Protein AF-A0AAU5WV92-F1 (afdb_monomer)

Structure (mmCIF, N/CA/C/O backbone):
data_AF-A0AAU5WV92-F1
#
_entry.id   AF-A0AAU5WV92-F1
#
loop_
_atom_site.group_PDB
_atom_site.id
_atom_site.type_symbol
_atom_site.label_atom_id
_atom_site.label_alt_id
_atom_site.label_comp_id
_atom_site.label_asym_id
_atom_site.label_entity_id
_atom_site.label_seq_id
_atom_site.pdbx_PDB_ins_code
_atom_site.Cartn_x
_atom_site.Cartn_y
_atom_site.Cartn_z
_atom_site.occupancy
_atom_site.B_iso_or_equiv
_atom_site.auth_seq_id
_atom_site.auth_comp_id
_atom_site.auth_asym_id
_atom_site.auth_atom_id
_atom_site.pdbx_PDB_model_num
ATOM 1 N N . MET A 1 1 ? -11.831 16.782 30.555 1.00 45.22 1 MET A N 1
ATOM 2 C CA . MET A 1 1 ? -12.424 16.687 29.204 1.00 45.22 1 MET A CA 1
ATOM 3 C C . MET A 1 1 ? -11.519 17.450 28.227 1.00 45.22 1 MET A C 1
ATOM 5 O O . MET A 1 1 ? -11.892 18.525 27.793 1.00 45.22 1 MET A O 1
ATOM 9 N N . ILE A 1 2 ? -10.292 16.956 27.975 1.00 50.47 2 ILE A N 1
ATOM 10 C CA . ILE A 1 2 ? -9.274 17.591 27.092 1.00 50.47 2 ILE A CA 1
ATOM 11 C C . ILE A 1 2 ? -8.433 16.508 26.364 1.00 50.47 2 ILE A C 1
ATOM 13 O O . ILE A 1 2 ? -7.261 16.698 26.099 1.00 50.47 2 ILE A O 1
ATOM 17 N N . THR A 1 3 ? -8.986 15.327 26.070 1.00 56.59 3 THR A N 1
ATOM 18 C CA . THR A 1 3 ? -8.241 14.260 25.354 1.00 56.59 3 THR A CA 1
ATOM 19 C C . THR A 1 3 ? -8.572 14.178 23.860 1.00 56.59 3 THR A C 1
ATOM 21 O O . THR A 1 3 ? -7.856 13.542 23.108 1.00 56.59 3 THR A O 1
ATOM 24 N N . ARG A 1 4 ? -9.630 14.857 23.393 1.00 55.97 4 ARG A N 1
ATOM 25 C CA . ARG A 1 4 ? -10.199 14.638 22.048 1.00 55.97 4 ARG A CA 1
ATOM 26 C C . ARG A 1 4 ? -9.477 15.362 20.902 1.00 55.97 4 ARG A C 1
ATOM 28 O O . ARG A 1 4 ? -9.708 15.023 19.750 1.00 55.97 4 ARG A O 1
ATOM 35 N N . VAL A 1 5 ? -8.685 16.395 21.196 1.00 61.22 5 VAL A N 1
ATOM 36 C CA . VAL A 1 5 ? -8.064 17.240 20.157 1.00 61.22 5 VAL A CA 1
ATOM 37 C C . VAL A 1 5 ? -6.717 16.663 19.716 1.00 61.22 5 VAL A C 1
ATOM 39 O O . VAL A 1 5 ? -6.488 16.536 18.520 1.00 61.22 5 VAL A O 1
ATOM 42 N N . GLU A 1 6 ? -5.885 16.214 20.660 1.00 61.16 6 GLU A N 1
ATOM 43 C CA . GLU A 1 6 ? -4.572 15.623 20.348 1.00 61.16 6 GLU A CA 1
ATOM 44 C C . GLU A 1 6 ? -4.691 14.269 19.631 1.00 61.16 6 GLU A C 1
ATOM 46 O O . GLU A 1 6 ? -3.918 13.976 18.723 1.00 61.16 6 GLU A O 1
ATOM 51 N N . GLU A 1 7 ? -5.709 13.468 19.969 1.00 60.88 7 GLU A N 1
ATOM 52 C CA . GLU A 1 7 ? -5.996 12.210 19.266 1.00 60.88 7 GLU A CA 1
ATOM 53 C C . GLU A 1 7 ? -6.384 12.441 17.796 1.00 60.88 7 GLU A C 1
ATOM 55 O O . GLU A 1 7 ? -6.016 11.648 16.936 1.00 60.88 7 GLU A O 1
ATOM 60 N N . GLY A 1 8 ? -7.094 13.531 17.484 1.00 63.75 8 GLY A N 1
ATOM 61 C CA . GLY A 1 8 ? -7.496 13.848 16.110 1.00 63.75 8 GLY A CA 1
ATOM 62 C C . GLY A 1 8 ? -6.329 14.307 15.235 1.00 63.75 8 GLY A C 1
ATOM 63 O O . GLY A 1 8 ? -6.230 13.904 14.081 1.00 63.75 8 GLY A O 1
ATOM 64 N N . GLU A 1 9 ? -5.425 15.111 15.789 1.00 65.56 9 GLU A N 1
ATOM 65 C CA . GLU A 1 9 ? -4.250 15.626 15.076 1.00 65.56 9 GLU A CA 1
ATOM 66 C C . GLU A 1 9 ? -3.221 14.521 14.792 1.00 65.56 9 GLU A C 1
ATOM 68 O O . GLU A 1 9 ? -2.726 14.407 13.671 1.00 65.56 9 GLU A O 1
ATOM 73 N N . ALA A 1 10 ? -2.977 13.632 15.762 1.00 63.22 10 ALA A N 1
ATOM 74 C CA . ALA A 1 10 ? -2.094 12.481 15.578 1.00 63.22 10 ALA A CA 1
ATOM 75 C C . ALA A 1 10 ? -2.620 11.486 14.524 1.00 63.22 10 ALA A C 1
ATOM 77 O O . ALA A 1 10 ? -1.832 10.880 13.796 1.00 63.22 10 ALA A O 1
ATOM 78 N N . VAL A 1 11 ? -3.946 11.327 14.412 1.00 68.38 11 VAL A N 1
ATOM 79 C CA . VAL A 1 11 ? -4.574 10.485 13.379 1.00 68.38 11 VAL A CA 1
ATOM 80 C C . VAL A 1 11 ? -4.368 11.079 11.986 1.00 68.38 11 VAL A C 1
ATOM 82 O O . VAL A 1 11 ? -3.932 10.363 11.090 1.00 68.38 11 VAL A O 1
ATOM 85 N N . VAL A 1 12 ? -4.599 12.385 11.812 1.00 72.06 12 VAL A N 1
ATOM 86 C CA . VAL A 1 12 ? -4.381 13.068 10.523 1.00 72.06 12 VAL A CA 1
ATOM 87 C C . VAL A 1 12 ? -2.911 12.995 10.105 1.00 72.06 12 VAL A C 1
ATOM 89 O O . VAL A 1 12 ? -2.615 12.688 8.952 1.00 72.06 12 VAL A O 1
ATOM 92 N N . GLN A 1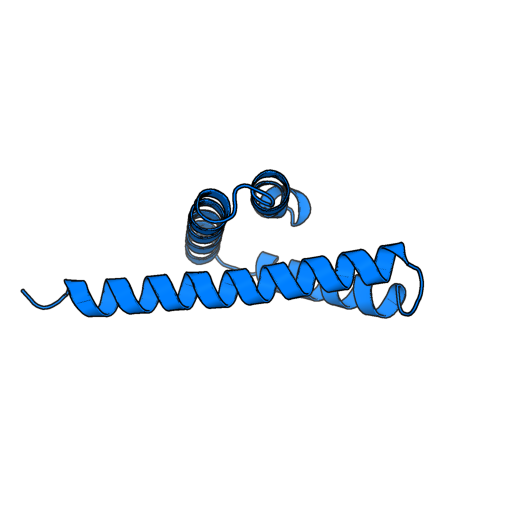 13 ? -1.986 13.180 11.049 1.00 79.94 13 GLN A N 1
ATOM 93 C CA . GLN A 1 13 ? -0.554 13.055 10.779 1.00 79.94 13 GLN A CA 1
ATOM 94 C C . GLN A 1 13 ? -0.167 11.635 10.331 1.00 79.94 13 GLN A C 1
ATOM 96 O O . GLN A 1 13 ? 0.642 11.471 9.417 1.00 79.94 13 GLN A O 1
ATOM 101 N N . GLY A 1 14 ? -0.747 10.600 10.947 1.00 84.69 14 GLY A N 1
ATOM 102 C CA . GLY A 1 14 ? -0.537 9.210 10.536 1.00 84.69 14 GLY A CA 1
ATOM 103 C C . GLY A 1 14 ? -1.023 8.943 9.110 1.00 84.69 14 GLY A C 1
ATOM 104 O O . GLY A 1 14 ? -0.310 8.323 8.319 1.00 84.69 14 GLY A O 1
ATOM 105 N N . ASP A 1 15 ? -2.197 9.466 8.762 1.00 91.69 15 ASP A N 1
ATOM 106 C CA . ASP A 1 15 ? -2.795 9.304 7.436 1.00 91.69 15 ASP A CA 1
ATOM 107 C C . ASP A 1 15 ? -1.965 10.021 6.350 1.00 91.69 15 ASP A C 1
ATOM 109 O O . ASP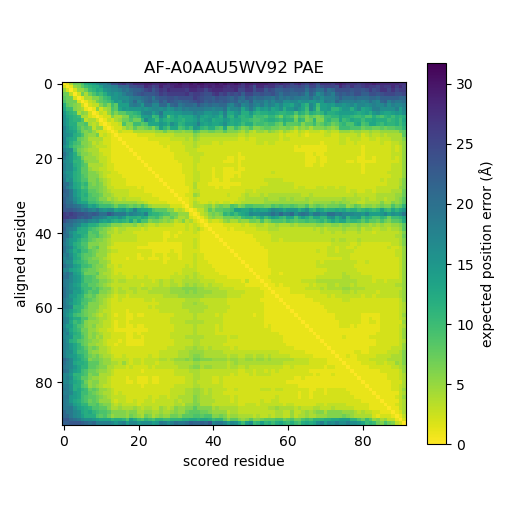 A 1 15 ? -1.754 9.470 5.268 1.00 91.69 15 ASP A O 1
ATOM 113 N N . GLU A 1 16 ? -1.427 11.213 6.633 1.00 93.12 16 GLU A N 1
ATOM 114 C CA . GLU A 1 16 ? -0.532 11.945 5.721 1.00 93.12 16 GLU A CA 1
ATOM 115 C C . GLU A 1 16 ? 0.783 11.197 5.458 1.00 93.12 16 GLU A C 1
ATOM 117 O O . GLU A 1 16 ? 1.204 11.064 4.305 1.00 93.12 16 GLU A O 1
ATOM 122 N N . VAL A 1 17 ? 1.417 10.663 6.509 1.00 93.56 17 VAL A N 1
ATOM 123 C CA . VAL A 1 17 ? 2.657 9.880 6.377 1.00 93.56 17 VAL A CA 1
ATOM 124 C C . VAL A 1 17 ? 2.414 8.617 5.554 1.00 93.56 17 VAL A C 1
ATOM 126 O O . VAL A 1 17 ? 3.213 8.297 4.671 1.00 93.56 17 VAL A O 1
ATOM 129 N N . VAL A 1 18 ? 1.297 7.920 5.785 1.00 95.00 18 VAL A N 1
ATOM 130 C CA . VAL A 1 18 ? 0.946 6.737 4.991 1.00 95.00 18 VAL A CA 1
ATOM 131 C C . VAL A 1 18 ? 0.676 7.111 3.537 1.00 95.00 18 VAL A C 1
ATOM 133 O O . VAL A 1 18 ? 1.197 6.442 2.651 1.00 95.00 18 VAL A O 1
ATOM 136 N N . ARG A 1 19 ? -0.023 8.210 3.235 1.00 95.94 19 ARG A N 1
ATOM 137 C CA . ARG A 1 19 ? -0.185 8.665 1.839 1.00 95.94 19 ARG A CA 1
ATOM 138 C C . ARG A 1 19 ? 1.136 8.986 1.154 1.00 95.94 19 ARG A C 1
ATOM 140 O O . ARG A 1 19 ? 1.304 8.657 -0.025 1.00 95.94 19 ARG A O 1
ATOM 147 N N . ALA A 1 20 ? 2.067 9.615 1.868 1.00 96.62 20 ALA A N 1
ATOM 148 C CA . ALA A 1 20 ? 3.396 9.894 1.339 1.00 96.62 20 ALA A CA 1
ATOM 149 C C . ALA A 1 20 ? 4.136 8.587 1.010 1.00 96.62 20 ALA A C 1
ATOM 151 O O . ALA A 1 20 ? 4.656 8.443 -0.097 1.00 96.62 20 ALA A O 1
ATOM 152 N N . LEU A 1 21 ? 4.097 7.607 1.920 1.00 96.00 21 LEU A N 1
ATOM 153 C CA . LEU A 1 21 ? 4.664 6.276 1.698 1.00 96.00 21 LEU A CA 1
ATOM 154 C C . LEU A 1 21 ? 4.026 5.576 0.489 1.00 96.00 21 LEU A C 1
ATOM 156 O O . LEU A 1 21 ? 4.738 5.106 -0.393 1.00 96.00 21 LEU A O 1
ATOM 160 N N . LEU A 1 22 ? 2.695 5.571 0.398 1.00 96.69 22 LEU A N 1
ATOM 161 C CA . LEU A 1 22 ? 1.951 4.988 -0.722 1.00 96.69 22 LEU A CA 1
ATOM 162 C C . LEU A 1 22 ? 2.299 5.650 -2.061 1.00 96.69 22 LEU A C 1
ATOM 164 O O . LEU A 1 22 ? 2.333 4.996 -3.098 1.00 96.69 22 LEU A O 1
ATOM 168 N N . THR A 1 23 ? 2.535 6.960 -2.068 1.00 97.19 23 THR A N 1
ATOM 169 C CA . THR A 1 23 ? 2.949 7.689 -3.277 1.00 97.19 23 THR A CA 1
ATOM 170 C C . THR A 1 23 ? 4.371 7.308 -3.689 1.00 97.19 23 THR A C 1
ATOM 172 O O . THR A 1 23 ? 4.628 7.082 -4.873 1.00 97.19 23 THR A O 1
ATOM 175 N N . ALA A 1 24 ? 5.283 7.182 -2.721 1.00 96.31 24 ALA A N 1
ATOM 176 C CA . ALA A 1 24 ? 6.645 6.725 -2.971 1.00 96.31 24 ALA A CA 1
ATOM 177 C C . ALA A 1 24 ? 6.665 5.291 -3.523 1.00 96.31 24 ALA A C 1
ATOM 179 O O . ALA A 1 24 ? 7.317 5.048 -4.533 1.00 96.31 24 ALA A O 1
ATOM 180 N N . MET A 1 25 ? 5.902 4.372 -2.921 1.00 95.44 25 MET A N 1
ATOM 181 C CA . MET A 1 25 ? 5.783 2.988 -3.394 1.00 95.44 25 MET A CA 1
ATOM 182 C C . MET A 1 25 ? 5.257 2.918 -4.829 1.00 95.44 25 MET A C 1
ATOM 184 O O . MET A 1 25 ? 5.889 2.276 -5.657 1.00 95.44 25 MET A O 1
ATOM 188 N N . ALA A 1 26 ? 4.181 3.644 -5.149 1.00 94.94 26 ALA A N 1
ATOM 189 C CA . ALA A 1 26 ? 3.649 3.687 -6.513 1.00 94.94 26 ALA A CA 1
ATOM 190 C C . ALA A 1 26 ? 4.686 4.213 -7.525 1.00 94.94 26 ALA A C 1
ATOM 192 O O . ALA A 1 26 ? 4.846 3.657 -8.603 1.00 94.94 26 ALA A O 1
ATOM 193 N N . THR A 1 27 ? 5.453 5.244 -7.151 1.00 94.25 27 THR A N 1
ATOM 194 C CA . THR A 1 27 ? 6.517 5.788 -8.014 1.00 94.25 27 THR A CA 1
ATOM 195 C C . THR A 1 27 ? 7.634 4.766 -8.245 1.00 94.25 27 THR A C 1
ATOM 197 O O . THR A 1 27 ? 8.162 4.659 -9.347 1.00 94.25 27 THR A O 1
ATOM 200 N N . LEU A 1 28 ? 8.018 4.023 -7.206 1.00 94.19 28 LEU A N 1
ATOM 201 C CA . LEU A 1 28 ? 9.040 2.984 -7.307 1.00 94.19 28 LEU A CA 1
ATOM 202 C C . LEU A 1 28 ? 8.550 1.795 -8.144 1.00 94.19 28 LEU A C 1
ATOM 204 O O . LEU A 1 28 ? 9.322 1.285 -8.949 1.00 94.19 28 LEU A O 1
ATOM 208 N N . GLU A 1 29 ? 7.285 1.389 -7.998 1.00 91.69 29 GLU A N 1
ATOM 209 C CA . GLU A 1 29 ? 6.653 0.362 -8.837 1.00 91.69 29 GLU A CA 1
ATOM 210 C C . GLU A 1 29 ? 6.685 0.770 -10.318 1.00 91.69 29 GLU A C 1
ATOM 212 O O . GLU A 1 29 ? 7.201 0.014 -11.142 1.00 91.69 29 GLU A O 1
ATOM 217 N N . ASP A 1 30 ? 6.280 2.002 -10.646 1.00 91.94 30 ASP A N 1
ATOM 218 C CA . ASP A 1 30 ? 6.343 2.532 -12.015 1.00 91.94 30 ASP A CA 1
ATOM 219 C C . ASP A 1 30 ? 7.782 2.511 -12.577 1.00 91.94 30 ASP A C 1
ATOM 221 O O . ASP A 1 30 ? 8.009 2.164 -13.739 1.00 91.94 30 ASP A O 1
ATOM 225 N N . LEU A 1 31 ? 8.789 2.853 -11.762 1.00 90.00 31 LEU A N 1
ATOM 226 C CA . LEU A 1 31 ? 10.200 2.805 -12.172 1.00 90.00 31 LEU A CA 1
ATOM 227 C C . LEU A 1 31 ? 10.686 1.372 -12.432 1.00 90.00 31 LEU A C 1
ATOM 229 O O . LEU A 1 31 ? 11.440 1.139 -13.383 1.00 90.00 31 LEU A O 1
ATOM 233 N N . VAL A 1 32 ? 10.239 0.405 -11.625 1.00 89.06 32 VAL A N 1
ATOM 234 C CA . VAL A 1 32 ? 10.519 -1.018 -11.860 1.00 89.06 32 VAL A CA 1
ATOM 235 C C . VAL A 1 32 ? 9.911 -1.466 -13.190 1.00 89.06 32 VAL A C 1
ATOM 237 O O . VAL A 1 32 ? 10.604 -2.119 -13.974 1.00 89.06 32 VAL A O 1
ATOM 240 N N . GLU A 1 33 ? 8.665 -1.084 -13.477 1.00 88.25 33 GLU A N 1
ATOM 241 C CA . GLU A 1 33 ? 7.962 -1.461 -14.709 1.00 88.25 33 GLU A CA 1
ATOM 242 C C . GLU A 1 33 ? 8.590 -0.855 -15.974 1.00 88.25 33 GLU A C 1
ATOM 244 O O . GLU A 1 33 ? 8.712 -1.533 -16.997 1.00 88.25 33 GLU A O 1
ATOM 249 N N . VAL A 1 34 ? 9.025 0.408 -15.916 1.00 87.44 34 VAL A N 1
ATOM 250 C CA . VAL A 1 34 ? 9.622 1.123 -17.061 1.00 87.44 34 VAL A CA 1
ATOM 251 C C . VAL A 1 34 ? 11.072 0.679 -17.335 1.00 87.44 34 VAL A C 1
ATOM 253 O O . VAL A 1 34 ? 11.594 0.890 -18.433 1.00 87.44 34 VAL A O 1
ATOM 256 N N . GLY A 1 35 ? 11.727 0.014 -16.376 1.00 80.12 35 GLY A N 1
ATOM 257 C CA . GLY A 1 35 ? 13.023 -0.653 -16.552 1.00 80.12 35 GLY A CA 1
ATOM 258 C C . GLY A 1 35 ? 14.264 0.238 -16.402 1.00 80.12 35 GLY A C 1
ATOM 259 O O . GLY A 1 35 ? 15.382 -0.278 -16.421 1.00 80.12 35 GLY A O 1
ATOM 260 N N . HIS A 1 36 ? 14.106 1.554 -16.227 1.00 72.56 36 HIS A N 1
ATOM 261 C CA . HIS A 1 36 ? 15.203 2.468 -15.887 1.00 72.56 36 HIS A CA 1
ATOM 262 C C . HIS A 1 36 ? 15.377 2.499 -14.363 1.00 72.56 36 HIS A C 1
ATOM 264 O O . HIS A 1 36 ? 14.405 2.694 -13.644 1.00 72.56 36 HIS A O 1
ATOM 270 N N . ASP A 1 37 ? 16.597 2.288 -13.861 1.00 80.69 37 ASP A N 1
ATOM 271 C CA . ASP A 1 37 ? 16.896 2.184 -12.420 1.00 80.69 37 ASP A CA 1
ATOM 272 C C . ASP A 1 37 ? 16.089 1.105 -11.663 1.00 80.69 37 ASP A C 1
ATOM 274 O O . ASP A 1 37 ? 15.998 1.140 -10.434 1.00 80.69 37 ASP A O 1
ATOM 278 N N . SER A 1 38 ? 15.551 0.105 -12.375 1.00 86.69 38 SER A N 1
ATOM 279 C CA . SER A 1 38 ? 14.661 -0.920 -11.806 1.00 86.69 38 SER A CA 1
ATOM 280 C C . SER A 1 38 ? 15.285 -1.674 -10.634 1.00 86.69 38 SER A C 1
ATOM 282 O O . SER A 1 38 ? 14.600 -1.974 -9.664 1.00 86.69 38 SER A O 1
ATOM 284 N N . GLN A 1 39 ? 16.597 -1.922 -10.671 1.00 90.19 39 GLN A N 1
ATOM 285 C CA . GLN A 1 39 ? 17.305 -2.578 -9.572 1.00 90.19 39 GLN A CA 1
ATOM 286 C C . GLN A 1 39 ? 17.339 -1.713 -8.304 1.00 90.19 39 GLN A C 1
ATOM 288 O O . GLN A 1 39 ? 17.168 -2.230 -7.203 1.00 90.19 39 GLN A O 1
ATOM 293 N N . SER A 1 40 ? 17.556 -0.403 -8.445 1.00 92.06 40 SER A N 1
ATOM 294 C CA . SER A 1 40 ? 17.556 0.528 -7.311 1.00 92.06 40 SER A CA 1
ATOM 295 C C . SER A 1 40 ? 16.146 0.743 -6.767 1.00 92.06 40 SER A C 1
ATOM 297 O O . SER A 1 40 ? 15.962 0.789 -5.550 1.00 92.06 40 SER A O 1
ATOM 299 N N . ALA A 1 41 ? 15.148 0.824 -7.650 1.00 93.75 41 ALA A N 1
ATOM 300 C CA . ALA A 1 41 ? 13.752 0.942 -7.255 1.00 93.75 41 ALA A CA 1
ATOM 301 C C . ALA A 1 41 ? 13.262 -0.319 -6.524 1.00 93.75 41 ALA A C 1
ATOM 303 O O . ALA A 1 41 ? 12.696 -0.212 -5.437 1.00 93.75 41 ALA A O 1
ATOM 304 N N . LEU A 1 42 ? 13.578 -1.507 -7.052 1.00 92.06 42 LEU A N 1
ATOM 305 C CA . LEU A 1 42 ? 13.262 -2.786 -6.416 1.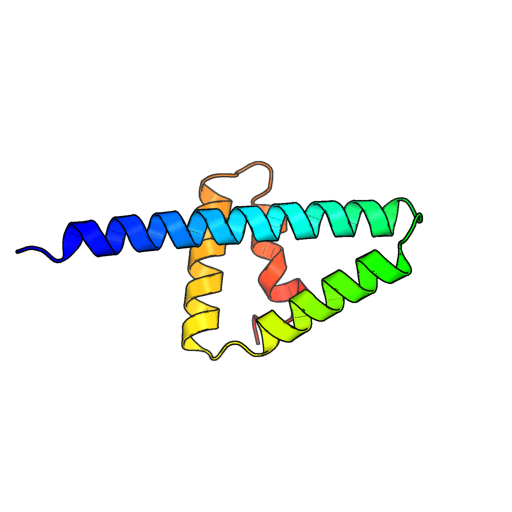00 92.06 42 LEU A CA 1
ATOM 306 C C . LEU A 1 42 ? 13.938 -2.918 -5.049 1.00 92.06 42 LEU A C 1
ATOM 308 O O . LEU A 1 42 ? 13.261 -3.217 -4.074 1.00 92.06 42 LEU A O 1
ATOM 312 N N . SER A 1 43 ? 15.236 -2.612 -4.951 1.00 95.00 43 SER A N 1
ATOM 313 C CA . SER A 1 43 ? 15.950 -2.629 -3.666 1.00 95.00 43 SER A CA 1
ATOM 314 C C . SER A 1 43 ? 15.298 -1.700 -2.637 1.00 95.00 43 SER A C 1
ATOM 316 O O . SER A 1 43 ? 15.208 -2.047 -1.466 1.00 95.00 43 SER A O 1
ATOM 318 N N . THR A 1 44 ? 14.805 -0.534 -3.063 1.00 95.44 44 THR A N 1
ATOM 319 C CA . THR A 1 44 ? 14.130 0.406 -2.156 1.00 95.44 44 THR A CA 1
ATOM 320 C C . THR A 1 44 ? 12.772 -0.132 -1.695 1.00 95.44 44 THR A C 1
ATOM 322 O O . THR A 1 44 ? 12.415 0.021 -0.528 1.00 95.44 44 THR A O 1
ATOM 325 N N .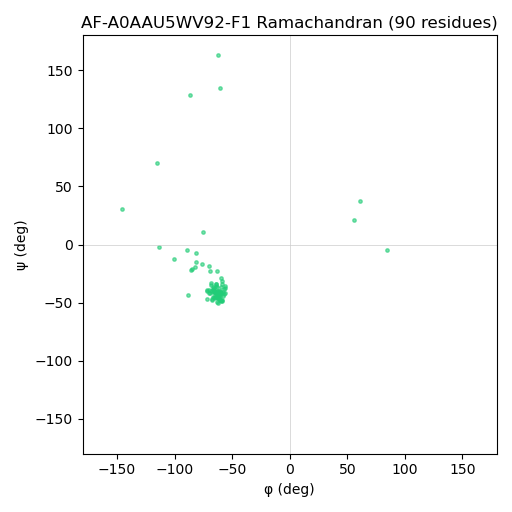 LEU A 1 45 ? 12.011 -0.785 -2.581 1.00 94.00 45 LEU A N 1
ATOM 326 C CA . LEU A 1 45 ? 10.762 -1.461 -2.211 1.00 94.00 45 LEU A CA 1
ATOM 327 C C . LEU A 1 45 ? 11.013 -2.611 -1.224 1.00 94.00 45 LEU A C 1
ATOM 329 O O . LEU A 1 45 ? 10.260 -2.764 -0.262 1.00 94.00 45 LEU A O 1
ATOM 333 N N . GLU A 1 46 ? 12.084 -3.382 -1.422 1.00 93.62 46 GLU A N 1
ATOM 334 C CA . GLU A 1 46 ? 12.509 -4.441 -0.501 1.00 93.62 46 GLU A CA 1
ATOM 335 C C . GLU A 1 46 ? 12.893 -3.879 0.877 1.00 93.62 46 GLU A C 1
ATOM 337 O O . GLU A 1 46 ? 12.469 -4.428 1.896 1.00 93.62 46 GLU A O 1
ATOM 342 N N . ASP A 1 47 ? 13.616 -2.757 0.927 1.00 95.88 47 ASP A N 1
ATOM 343 C CA . ASP A 1 47 ? 13.970 -2.077 2.179 1.00 95.88 47 ASP A CA 1
ATOM 344 C C . ASP A 1 47 ? 12.725 -1.555 2.918 1.00 95.88 47 ASP A C 1
ATOM 346 O O . ASP A 1 47 ? 12.601 -1.726 4.135 1.00 95.88 47 ASP A O 1
ATOM 350 N N . ILE A 1 48 ? 11.758 -0.978 2.192 1.00 94.56 48 ILE A N 1
ATOM 351 C CA . ILE A 1 48 ? 10.462 -0.569 2.756 1.00 94.56 48 ILE A CA 1
AT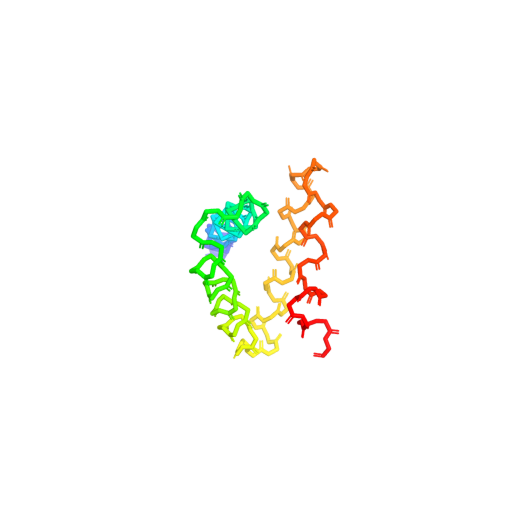OM 352 C C . ILE A 1 48 ? 9.739 -1.785 3.346 1.00 94.56 48 ILE A C 1
ATOM 354 O O . ILE A 1 48 ? 9.283 -1.737 4.491 1.00 94.56 48 ILE A O 1
ATOM 358 N N . ALA A 1 49 ? 9.654 -2.886 2.596 1.00 92.38 49 ALA A N 1
ATOM 359 C CA . ALA A 1 49 ? 9.017 -4.115 3.059 1.00 92.38 49 ALA A CA 1
ATOM 360 C C . ALA A 1 49 ? 9.701 -4.674 4.314 1.00 92.38 49 ALA A C 1
ATOM 362 O O . ALA A 1 49 ? 9.029 -5.091 5.260 1.00 92.38 49 ALA A O 1
ATOM 363 N N . TYR A 1 50 ? 11.034 -4.641 4.346 1.00 93.50 50 TYR A N 1
ATOM 364 C CA . TYR A 1 50 ? 11.831 -5.086 5.479 1.00 93.50 50 TYR A CA 1
ATOM 365 C C . TYR A 1 50 ? 11.553 -4.254 6.737 1.00 93.50 50 TYR A C 1
ATOM 367 O O . TYR A 1 50 ? 11.250 -4.824 7.787 1.00 93.50 50 TYR A O 1
ATOM 375 N N . GLU A 1 51 ? 11.592 -2.923 6.648 1.00 94.69 51 GLU A N 1
ATOM 376 C CA . GLU A 1 51 ? 11.327 -2.051 7.798 1.00 94.69 51 GLU A CA 1
ATOM 377 C C . GLU A 1 51 ? 9.881 -2.171 8.292 1.00 94.69 51 GLU A C 1
ATOM 379 O O . GLU A 1 51 ? 9.640 -2.277 9.500 1.00 94.69 51 GLU A O 1
ATOM 384 N N . LEU A 1 52 ? 8.908 -2.253 7.379 1.00 93.06 52 LEU A N 1
ATOM 385 C CA . LEU A 1 52 ? 7.510 -2.462 7.754 1.00 93.06 52 LEU A CA 1
ATOM 386 C C . LEU A 1 52 ? 7.294 -3.839 8.403 1.00 93.06 52 LEU A C 1
ATOM 388 O O . LEU A 1 52 ? 6.564 -3.961 9.390 1.00 93.06 52 LEU A O 1
ATOM 392 N N . GLY A 1 53 ? 7.982 -4.874 7.918 1.00 91.38 53 GLY A N 1
ATOM 393 C CA . GLY A 1 53 ? 7.940 -6.226 8.476 1.00 91.38 53 GLY A CA 1
ATOM 394 C C . GLY A 1 53 ? 8.479 -6.328 9.908 1.00 91.38 53 GLY A C 1
ATOM 395 O O . GLY A 1 53 ? 8.082 -7.235 10.646 1.00 91.38 53 GLY A O 1
ATOM 396 N N . ARG A 1 54 ? 9.331 -5.384 10.332 1.00 93.38 54 ARG A N 1
ATOM 397 C CA . ARG A 1 54 ? 9.886 -5.298 11.695 1.00 93.38 54 ARG A CA 1
ATOM 398 C C . ARG A 1 54 ? 8.948 -4.645 12.707 1.00 93.38 54 ARG A C 1
ATOM 400 O O . ARG A 1 54 ? 9.264 -4.641 13.900 1.00 93.38 54 ARG A O 1
ATOM 407 N N . MET A 1 55 ? 7.818 -4.094 12.265 1.00 93.75 55 MET A N 1
ATOM 408 C CA . MET A 1 55 ? 6.809 -3.569 13.177 1.00 93.75 55 MET A CA 1
ATOM 409 C C . MET A 1 55 ? 6.277 -4.677 14.086 1.00 93.75 55 MET A C 1
ATOM 411 O O . MET A 1 55 ? 5.921 -5.772 13.633 1.00 93.75 55 MET A O 1
ATOM 415 N N . ASP A 1 56 ? 6.183 -4.354 15.376 1.00 94.00 56 ASP A N 1
ATOM 416 C CA . ASP A 1 56 ? 5.451 -5.170 16.336 1.00 94.00 56 ASP A CA 1
ATOM 417 C C . ASP A 1 56 ? 3.960 -5.248 15.965 1.00 94.00 56 ASP A C 1
ATOM 419 O O . ASP A 1 56 ? 3.443 -4.451 15.176 1.00 94.00 56 ASP A O 1
ATOM 423 N N . SER A 1 57 ? 3.255 -6.223 16.539 1.00 90.88 57 SER A N 1
ATOM 424 C CA . SER A 1 57 ? 1.852 -6.490 16.208 1.00 90.88 57 SER A CA 1
ATOM 425 C C . SER A 1 57 ? 0.936 -5.286 16.449 1.00 90.88 57 SER A C 1
ATOM 427 O O . SER A 1 57 ? -0.022 -5.105 15.704 1.00 90.88 57 SER A O 1
ATOM 429 N N . SER A 1 58 ? 1.232 -4.436 17.440 1.00 92.56 58 SER A N 1
ATOM 430 C CA . SER A 1 58 ? 0.416 -3.253 17.731 1.00 92.56 58 SER A CA 1
ATOM 431 C C . SER A 1 58 ? 0.590 -2.183 16.659 1.00 92.56 58 SER A C 1
ATOM 433 O O . SER A 1 58 ? -0.397 -1.640 16.168 1.00 92.56 58 SER A O 1
ATOM 435 N N . LYS A 1 59 ? 1.835 -1.884 16.271 1.00 92.38 59 LYS A N 1
ATOM 436 C CA . LYS A 1 59 ? 2.123 -0.913 15.203 1.00 92.38 59 LYS A CA 1
ATOM 437 C C . LYS A 1 59 ? 1.636 -1.395 13.846 1.00 92.38 59 LYS A C 1
ATOM 439 O O . LYS A 1 59 ? 1.124 -0.605 13.062 1.00 92.38 59 LYS A O 1
ATOM 444 N N . ARG A 1 60 ? 1.747 -2.697 13.589 1.00 93.25 60 ARG A N 1
ATOM 445 C CA . ARG A 1 60 ? 1.223 -3.322 12.374 1.00 93.25 60 ARG A CA 1
ATOM 446 C C . ARG A 1 60 ? -0.290 -3.170 12.271 1.00 93.25 60 ARG A C 1
ATOM 448 O O . ARG A 1 60 ? -0.781 -2.748 11.232 1.00 93.25 60 ARG A O 1
ATOM 455 N N . GLN A 1 61 ? -1.011 -3.455 13.354 1.00 92.31 61 GLN A N 1
ATOM 456 C CA . GLN A 1 61 ? -2.460 -3.280 13.394 1.00 92.31 61 GLN A CA 1
ATOM 457 C C . GLN A 1 61 ? -2.850 -1.815 13.150 1.00 92.31 61 GLN A C 1
ATOM 459 O O . GLN A 1 61 ? -3.724 -1.538 12.333 1.00 92.31 61 GLN A O 1
ATOM 464 N N . GLN A 1 62 ? -2.143 -0.872 13.782 1.00 92.88 62 GLN A N 1
ATOM 465 C CA . GLN A 1 62 ? -2.357 0.558 13.558 1.00 92.88 62 GLN A CA 1
ATOM 466 C C . GLN A 1 62 ? -2.105 0.958 12.095 1.00 92.88 62 GLN A C 1
ATOM 468 O O . GLN A 1 62 ? -2.876 1.726 11.526 1.00 92.88 62 GLN A O 1
ATOM 473 N N . PHE A 1 63 ? -1.048 0.432 11.473 1.00 93.94 63 PHE A N 1
ATOM 474 C CA . PHE A 1 63 ? -0.744 0.679 10.066 1.00 93.94 63 PHE A CA 1
ATOM 475 C C . PHE A 1 63 ? -1.856 0.161 9.140 1.00 93.94 63 PHE A C 1
ATOM 477 O O . PHE A 1 63 ? -2.302 0.899 8.266 1.00 93.94 63 PHE A O 1
ATOM 484 N N . ILE A 1 64 ? -2.367 -1.053 9.375 1.00 94.38 64 ILE A N 1
ATOM 485 C CA . ILE A 1 64 ? -3.489 -1.628 8.609 1.00 94.38 64 ILE A CA 1
ATOM 486 C C . ILE A 1 64 ? -4.752 -0.764 8.748 1.00 94.38 64 ILE A C 1
ATOM 488 O O . ILE A 1 64 ? -5.423 -0.477 7.759 1.00 94.38 64 ILE A O 1
ATOM 492 N N . GLU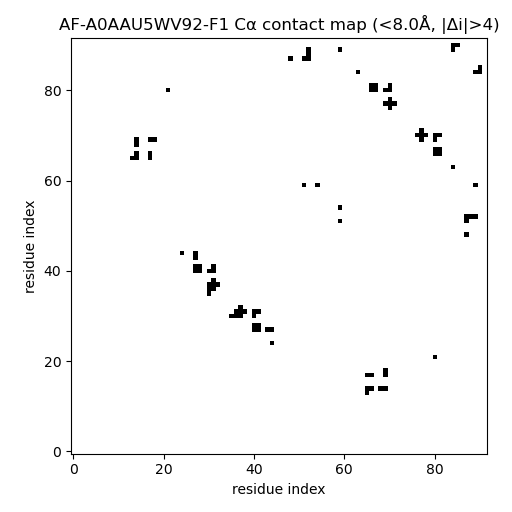 A 1 65 ? -5.057 -0.280 9.952 1.00 94.44 65 GLU A N 1
ATOM 493 C CA . GLU A 1 65 ? -6.199 0.615 10.176 1.00 94.44 65 GLU A CA 1
ATOM 494 C C . GLU A 1 65 ? -6.060 1.950 9.436 1.00 94.44 65 GLU A C 1
ATOM 496 O O . GLU A 1 65 ? -7.053 2.484 8.937 1.00 94.44 65 GLU A O 1
ATOM 501 N N . VAL A 1 66 ? -4.841 2.494 9.351 1.00 95.69 66 VAL A N 1
ATOM 502 C CA . VAL A 1 66 ? -4.564 3.696 8.553 1.00 95.69 66 VAL A CA 1
ATOM 503 C C . VAL A 1 66 ? -4.755 3.402 7.064 1.00 95.69 66 VAL A C 1
ATOM 505 O O . VAL A 1 66 ? -5.416 4.181 6.381 1.00 95.69 66 VAL A O 1
ATOM 508 N N . LEU A 1 67 ? -4.244 2.274 6.558 1.00 95.88 67 LEU A N 1
ATOM 509 C CA . LEU A 1 67 ? -4.431 1.876 5.158 1.00 95.88 67 LEU A CA 1
ATOM 510 C C . LEU A 1 67 ? -5.915 1.777 4.788 1.00 95.88 67 LEU A C 1
ATOM 512 O O . LEU A 1 67 ? -6.309 2.278 3.737 1.00 95.88 67 LEU A O 1
ATOM 516 N N . GLU A 1 68 ? -6.753 1.203 5.655 1.00 95.62 68 GLU A N 1
ATOM 517 C CA . GLU A 1 68 ? -8.197 1.121 5.410 1.00 95.62 68 GLU A CA 1
ATOM 518 C C . GLU A 1 68 ? -8.879 2.493 5.377 1.00 95.62 68 GLU A C 1
ATOM 520 O O . GLU A 1 68 ? -9.730 2.735 4.515 1.00 95.62 68 GLU A O 1
ATOM 525 N N . ARG A 1 69 ? -8.488 3.422 6.263 1.00 95.50 69 ARG A N 1
ATOM 526 C CA . ARG A 1 69 ? -8.990 4.807 6.213 1.00 95.50 69 ARG A CA 1
ATOM 527 C C . ARG A 1 69 ? -8.579 5.503 4.922 1.00 95.50 69 ARG A C 1
ATOM 529 O O . ARG A 1 69 ? -9.436 6.031 4.217 1.00 95.50 69 ARG A O 1
ATOM 536 N N . VAL A 1 70 ? -7.296 5.442 4.566 1.00 96.31 70 VAL A N 1
ATOM 537 C CA . VAL A 1 70 ? -6.790 6.058 3.333 1.00 96.31 70 VAL A CA 1
ATOM 538 C C . VAL A 1 70 ? -7.463 5.439 2.102 1.00 96.31 70 VAL A C 1
ATOM 540 O O . VAL A 1 70 ? -7.874 6.167 1.203 1.00 96.31 70 VAL A O 1
ATOM 543 N N . ALA A 1 71 ? -7.677 4.120 2.076 1.00 96.69 71 ALA A N 1
ATOM 544 C CA . ALA A 1 71 ? -8.398 3.441 0.999 1.00 96.69 71 ALA A CA 1
ATOM 545 C C . ALA A 1 71 ? -9.872 3.868 0.895 1.00 96.69 71 ALA A C 1
ATOM 547 O O . ALA A 1 71 ? -10.419 3.917 -0.208 1.00 96.69 71 ALA A O 1
ATOM 548 N N . ALA A 1 72 ? -10.535 4.169 2.015 1.00 96.31 72 ALA A N 1
ATOM 549 C CA . ALA A 1 72 ? -11.899 4.696 2.009 1.00 96.31 72 ALA A CA 1
ATOM 550 C C . ALA A 1 72 ? -11.969 6.118 1.425 1.00 96.31 72 ALA A C 1
ATOM 552 O O . ALA A 1 72 ? -12.950 6.464 0.766 1.00 96.31 72 ALA A O 1
ATOM 553 N N . GLU A 1 73 ? -10.925 6.921 1.632 1.00 95.56 73 GLU A N 1
ATOM 554 C CA . GLU A 1 73 ? -10.832 8.295 1.133 1.00 95.56 73 GLU A CA 1
ATOM 555 C C . GLU A 1 73 ? -10.287 8.395 -0.303 1.00 95.56 73 GLU A C 1
ATOM 557 O O . GLU A 1 73 ? -10.571 9.367 -1.003 1.00 95.56 73 GLU A O 1
A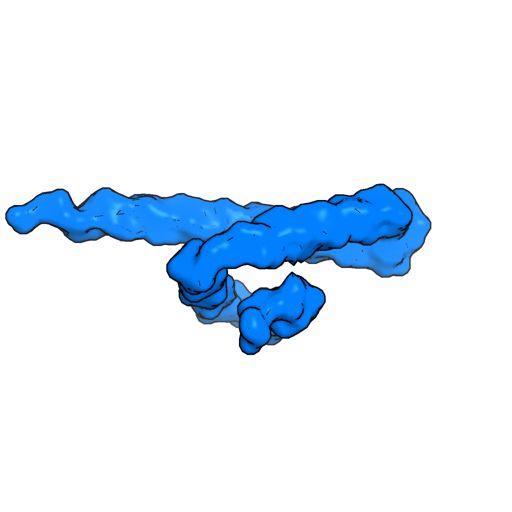TOM 562 N N . GLU A 1 74 ? -9.556 7.381 -0.776 1.00 94.31 74 GLU A N 1
ATOM 563 C CA . GLU A 1 74 ? -8.993 7.293 -2.131 1.00 94.31 74 GLU A CA 1
ATOM 564 C C . GLU A 1 74 ? -9.601 6.126 -2.938 1.00 94.31 74 GLU A C 1
ATOM 566 O O . GLU A 1 74 ? -8.909 5.155 -3.266 1.00 94.31 74 GLU A O 1
ATOM 571 N N . PRO A 1 75 ? -10.887 6.202 -3.344 1.00 93.12 75 PRO A N 1
ATOM 572 C CA . PRO A 1 75 ? -11.593 5.084 -3.978 1.00 93.12 75 PRO A CA 1
ATOM 573 C C . PRO A 1 75 ? -10.940 4.590 -5.278 1.00 93.12 75 PRO A C 1
ATOM 575 O O . PRO A 1 75 ? -11.036 3.408 -5.596 1.00 93.12 75 PRO A O 1
ATOM 578 N N . GLY A 1 76 ? -10.239 5.462 -6.013 1.00 95.62 76 GLY A N 1
ATOM 579 C CA . GLY A 1 76 ? -9.523 5.092 -7.241 1.00 95.62 76 GLY A CA 1
ATOM 580 C C . GLY A 1 76 ? -8.295 4.202 -7.014 1.00 95.62 76 GLY A C 1
ATOM 581 O O . GLY A 1 76 ? -7.896 3.482 -7.923 1.00 95.62 76 GLY A O 1
ATOM 582 N N . ARG A 1 77 ? -7.717 4.219 -5.807 1.00 94.75 77 ARG A N 1
ATOM 583 C CA . ARG A 1 77 ? -6.538 3.421 -5.423 1.00 94.75 77 ARG A CA 1
ATOM 584 C C . ARG A 1 77 ? -6.859 2.363 -4.371 1.00 94.75 77 ARG A C 1
ATOM 586 O O . ARG A 1 77 ? -5.993 1.572 -4.017 1.00 94.75 77 ARG A O 1
ATOM 593 N N . ALA A 1 78 ? -8.101 2.309 -3.895 1.00 96.75 78 ALA A N 1
ATOM 594 C CA . ALA A 1 78 ? -8.501 1.513 -2.741 1.00 96.75 78 ALA A CA 1
ATOM 595 C C . ALA A 1 78 ? -8.170 0.016 -2.856 1.00 96.75 78 ALA A C 1
ATOM 597 O O . ALA A 1 78 ? -7.786 -0.597 -1.867 1.00 96.75 78 ALA A O 1
ATOM 598 N N . VAL A 1 79 ? -8.303 -0.578 -4.048 1.00 96.81 79 VAL A N 1
ATOM 599 C CA . VAL A 1 79 ? -7.954 -1.995 -4.273 1.00 96.81 79 VAL A CA 1
ATOM 600 C C . VAL A 1 79 ? -6.451 -2.223 -4.114 1.00 96.81 79 VAL A C 1
ATOM 602 O O . VAL A 1 79 ? -6.055 -3.162 -3.434 1.00 96.81 79 VAL A O 1
ATOM 605 N N . TRP A 1 80 ? -5.628 -1.348 -4.695 1.00 96.75 80 TRP A N 1
ATOM 606 C CA . TRP A 1 80 ? -4.171 -1.424 -4.579 1.00 96.75 80 TRP A CA 1
ATOM 607 C C . TRP A 1 80 ? -3.725 -1.204 -3.127 1.00 96.75 80 TRP A C 1
ATOM 609 O O . TRP A 1 80 ? -2.994 -2.027 -2.590 1.00 96.75 80 TRP A O 1
ATOM 619 N N . ILE A 1 81 ? -4.265 -0.185 -2.443 1.00 96.94 81 ILE A N 1
ATOM 620 C CA . ILE A 1 81 ? -3.942 0.111 -1.033 1.00 96.94 81 ILE A CA 1
ATOM 621 C C . ILE A 1 81 ? -4.251 -1.089 -0.123 1.00 96.94 81 ILE A C 1
ATOM 623 O O . ILE A 1 81 ? -3.428 -1.452 0.714 1.00 96.94 81 ILE A O 1
ATOM 627 N N . ARG A 1 82 ? -5.409 -1.738 -0.301 1.00 96.25 82 ARG A N 1
ATOM 628 C CA . ARG A 1 82 ? -5.798 -2.919 0.492 1.00 96.25 82 ARG A CA 1
ATOM 629 C C . ARG A 1 82 ? -4.987 -4.175 0.179 1.00 96.25 82 ARG A C 1
ATOM 631 O O . ARG A 1 82 ? -4.989 -5.094 0.985 1.00 96.25 82 ARG A O 1
ATOM 638 N N . GLY A 1 83 ? -4.311 -4.230 -0.968 1.00 95.19 83 GLY A N 1
ATOM 639 C CA . GLY A 1 83 ? -3.432 -5.344 -1.332 1.00 95.19 83 GLY A CA 1
ATOM 640 C C . GLY A 1 83 ? -2.039 -5.264 -0.702 1.00 95.19 83 GLY A C 1
ATOM 641 O O . GLY A 1 83 ? -1.315 -6.255 -0.696 1.00 95.19 83 GLY A O 1
ATOM 642 N N . ILE A 1 84 ? -1.652 -4.106 -0.159 1.00 93.69 84 ILE A N 1
ATOM 643 C CA . ILE A 1 84 ? -0.307 -3.881 0.387 1.00 93.69 84 ILE A CA 1
ATOM 644 C C . ILE A 1 84 ? 0.026 -4.806 1.562 1.00 93.69 84 ILE A C 1
ATOM 646 O O . ILE A 1 84 ? 1.128 -5.355 1.564 1.00 93.69 84 ILE A O 1
ATOM 650 N N . PRO A 1 85 ? -0.860 -5.021 2.554 1.00 92.25 85 PRO A N 1
ATOM 651 C CA . PRO A 1 85 ? -0.558 -5.933 3.651 1.00 92.25 85 PRO A CA 1
ATOM 652 C C . PRO A 1 85 ? -0.206 -7.349 3.174 1.00 92.25 85 PRO A C 1
ATOM 654 O O . PRO A 1 85 ? 0.790 -7.906 3.636 1.00 92.25 85 PRO A O 1
ATOM 657 N N . ASP A 1 86 ? -0.928 -7.889 2.193 1.00 92.44 86 ASP A N 1
ATOM 658 C CA . ASP A 1 86 ? -0.630 -9.190 1.585 1.00 92.44 86 ASP A CA 1
ATOM 659 C C . ASP A 1 86 ? 0.689 -9.162 0.795 1.00 92.44 86 ASP A C 1
ATOM 661 O O . ASP A 1 86 ? 1.569 -9.995 1.024 1.00 92.44 86 ASP A O 1
ATOM 665 N N . ALA A 1 87 ? 0.887 -8.148 -0.055 1.00 89.00 87 ALA A N 1
ATOM 666 C CA . ALA A 1 87 ? 2.097 -7.992 -0.868 1.00 89.00 87 ALA A CA 1
ATOM 667 C C . ALA A 1 87 ? 3.381 -7.898 -0.023 1.00 89.00 87 ALA A C 1
ATOM 669 O O . ALA A 1 87 ? 4.434 -8.404 -0.411 1.00 89.00 87 ALA A O 1
ATOM 670 N N . LEU A 1 88 ? 3.288 -7.286 1.159 1.00 84.25 88 LEU A N 1
ATOM 671 C CA . LEU A 1 88 ? 4.384 -7.169 2.122 1.00 84.25 88 LEU A CA 1
ATOM 672 C C . LEU A 1 88 ? 4.454 -8.356 3.100 1.00 84.25 88 LEU A C 1
ATOM 674 O O . LEU A 1 88 ? 5.369 -8.448 3.922 1.00 84.25 88 LEU A O 1
ATOM 678 N N . GLY A 1 89 ? 3.488 -9.276 3.042 1.00 84.62 89 GLY A N 1
ATOM 679 C CA . GLY A 1 89 ? 3.363 -10.399 3.962 1.00 84.62 89 GLY A CA 1
ATOM 680 C C . GLY A 1 89 ? 3.171 -9.963 5.416 1.00 84.62 89 GLY A C 1
ATOM 681 O O . GLY A 1 89 ? 3.737 -10.587 6.320 1.00 84.62 89 GLY A O 1
ATOM 682 N N . LEU A 1 90 ? 2.417 -8.885 5.628 1.00 81.94 90 LEU A N 1
ATOM 683 C CA . LEU A 1 90 ? 2.030 -8.358 6.933 1.00 81.94 90 LEU A CA 1
ATOM 684 C C . LEU A 1 90 ? 0.783 -9.051 7.505 1.00 81.94 90 LEU A C 1
ATOM 686 O O . LEU A 1 90 ? 0.640 -9.058 8.724 1.00 81.94 90 LEU A O 1
ATOM 690 N N . ASP A 1 91 ? -0.045 -9.685 6.670 1.00 71.19 91 ASP A N 1
ATOM 691 C CA . ASP A 1 91 ? -1.317 -10.346 7.040 1.00 71.19 91 ASP A CA 1
ATOM 692 C C . ASP A 1 91 ? -1.181 -11.707 7.759 1.00 71.19 91 ASP A C 1
ATOM 694 O O . ASP A 1 91 ? -2.158 -12.440 7.926 1.00 71.19 91 ASP A O 1
ATOM 698 N N . ARG A 1 92 ? 0.031 -12.072 8.180 1.00 58.62 92 ARG A N 1
ATOM 699 C CA . ARG A 1 92 ? 0.388 -13.386 8.738 1.00 58.62 92 ARG A CA 1
ATOM 700 C C . ARG A 1 92 ? 1.007 -13.282 10.125 1.00 58.62 92 ARG A C 1
ATOM 702 O O . ARG A 1 92 ? 1.751 -12.305 10.374 1.00 58.62 92 ARG A O 1
#

pLDDT: mean 87.72, std 12.4, range [45.22, 97.19]

Foldseek 3Di:
DPPPPVVVVVLVVLLVVLVVVVVLLVVLVVCLVVPPCVVVSVVVVVVVLVVLLPDDPVVLVVNLVSLCVNLVVCVVCNVVSNCVCVVSVVVD

Mean predicted a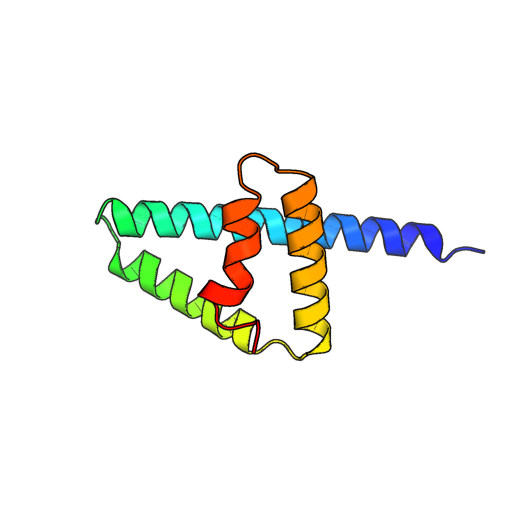ligned error: 5.85 Å

Secondary structure (DSS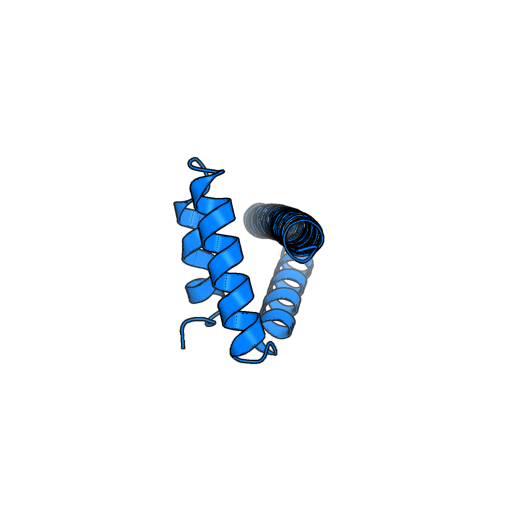P, 8-state):
---HHHHHHHHHHHHHHHHHHHHHHHHHHHHHHH-SSHHHHHHHHHHHHHHHHTS-HHHHHHHHHHHHHHHHH-TTTHHHHHHHHHHTT---

Solvent-accessible surface area (backbone atoms only — not comparable to full-atom values): 5162 Å² total; per-residue (Å²): 144,81,68,73,62,65,56,52,53,54,49,53,52,50,47,51,53,50,52,51,51,54,52,51,51,52,52,31,51,53,32,38,73,72,57,61,65,22,69,62,29,48,53,50,53,50,52,51,38,51,59,60,63,68,47,52,74,68,59,45,52,52,52,53,54,42,42,53,53,51,22,69,75,37,69,95,48,23,70,62,50,68,43,44,44,60,77,53,60,61,82,111

Sequence (92 aa):
MITRVEEGEAVVQGDEVVRALLTAMATLEDLVEVGHDSQSALSTLEDIAYELGRMDSSKRQQFIEVLERVAAEEPGRAVWIRGIPDALGLDR

Radius of gyration: 14.74 Å; Cα contacts (8 Å, |Δi|>4): 51; chains: 1; bounding box: 30×31×46 Å